Protein AF-A0A7X7TWV4-F1 (afdb_monomer_lite)

pLDDT: mean 79.95, std 16.85, range [41.03, 96.56]

Sequence (149 aa):
MAKESYKLCKNCGYKNDLDNERCDICGSEKLVRFDLKGKNKRVYFSISLLILAAVLFYLFKPEKKNLEKKVDDVGIFVSENRPINYYTYLRSIKQLGYIKDPDENDERAVIRAMGYDDEDLKNAAVETIKKWYKSTKNKKYLVYIDSGH

Radius of gyration: 37.83 Å; chains: 1; bounding box: 78×49×82 Å

Foldseek 3Di:
DDFDKWWAAPPPRDTHHPPDCADPPPRHNRIDMDTPPPDPVVVVVVVVVVVVVVVCCVVVVDDPPPDPDPDPDDPPPDDPDDCPDPVNLLVLLLVLLVDLDDDPVNLVSLLVQLVDPDPSSLVSSLSSLVSNCVRPVDCVSVVSNVVSD

Structure (mmCIF, N/CA/C/O backbone):
data_AF-A0A7X7TWV4-F1
#
_entry.id   AF-A0A7X7TWV4-F1
#
loop_
_atom_site.group_PDB
_atom_site.id
_atom_site.type_symbol
_atom_site.label_atom_id
_atom_site.label_alt_id
_atom_site.label_comp_id
_atom_site.label_asym_id
_atom_site.label_entity_id
_atom_site.label_seq_id
_atom_site.pdbx_PDB_ins_code
_atom_site.Cartn_x
_atom_site.Cartn_y
_atom_site.Cartn_z
_atom_site.occupancy
_atom_site.B_iso_or_equiv
_atom_site.auth_seq_id
_atom_site.auth_comp_id
_atom_site.auth_asym_id
_atom_site.auth_atom_id
_atom_site.pdbx_PDB_model_num
ATOM 1 N N . MET A 1 1 ? 34.894 -7.464 -42.866 1.00 46.28 1 MET A N 1
ATOM 2 C CA . MET A 1 1 ? 34.228 -6.147 -42.985 1.00 46.28 1 MET A CA 1
ATOM 3 C C . MET A 1 1 ? 35.301 -5.142 -43.355 1.00 46.28 1 MET A C 1
ATOM 5 O O . MET A 1 1 ? 36.274 -5.057 -42.613 1.00 46.28 1 MET A O 1
ATOM 9 N N . ALA A 1 2 ? 35.186 -4.473 -44.505 1.00 51.53 2 ALA A N 1
ATOM 10 C CA . ALA A 1 2 ? 36.130 -3.426 -44.890 1.00 51.53 2 ALA A CA 1
ATOM 11 C C . ALA A 1 2 ? 36.116 -2.334 -43.808 1.00 51.53 2 ALA A C 1
ATOM 13 O O . ALA A 1 2 ? 35.046 -1.873 -43.410 1.00 51.53 2 ALA A O 1
ATOM 14 N N . LYS A 1 3 ? 37.285 -1.995 -43.256 1.00 57.47 3 LYS A N 1
ATOM 15 C CA . LYS A 1 3 ? 37.410 -0.856 -42.343 1.00 57.47 3 LYS A CA 1
ATOM 16 C C . LYS A 1 3 ? 37.240 0.395 -43.197 1.00 57.47 3 LYS A C 1
ATOM 18 O O . LYS A 1 3 ? 38.123 0.702 -43.994 1.00 57.47 3 LYS A O 1
ATOM 23 N N . GLU A 1 4 ? 36.106 1.078 -43.067 1.00 73.19 4 GLU A N 1
ATOM 24 C CA . GLU A 1 4 ? 35.943 2.391 -43.685 1.00 73.19 4 GLU A CA 1
ATOM 25 C C . GLU A 1 4 ? 37.041 3.310 -43.137 1.00 73.19 4 GLU A C 1
ATOM 27 O O . GLU A 1 4 ? 37.190 3.490 -41.928 1.00 73.19 4 GLU A O 1
ATOM 32 N N . SER A 1 5 ? 37.867 3.842 -44.029 1.00 78.00 5 SER A N 1
ATOM 33 C CA . SER A 1 5 ? 38.915 4.801 -43.692 1.00 78.00 5 SER A CA 1
ATOM 34 C C . SER A 1 5 ? 38.870 5.942 -44.699 1.00 78.00 5 SER A C 1
ATOM 36 O O . SER A 1 5 ? 38.363 5.772 -45.805 1.00 78.00 5 SER A O 1
ATOM 38 N N . TYR A 1 6 ? 39.317 7.123 -44.290 1.00 86.69 6 TYR A N 1
ATOM 39 C CA . TYR A 1 6 ? 39.332 8.321 -45.127 1.00 86.69 6 TYR A CA 1
ATOM 40 C C . TYR A 1 6 ? 40.554 9.177 -44.812 1.00 86.69 6 TYR A C 1
ATOM 42 O O . TYR A 1 6 ? 41.167 9.033 -43.752 1.00 86.69 6 TYR A O 1
ATOM 50 N N . LYS A 1 7 ? 40.914 10.086 -45.717 1.00 89.62 7 LYS A N 1
ATOM 51 C CA . LYS A 1 7 ? 42.011 11.034 -45.513 1.00 89.62 7 LYS A CA 1
ATOM 52 C C . LYS A 1 7 ? 41.456 12.418 -45.178 1.00 89.62 7 LYS A C 1
ATOM 54 O O . LYS A 1 7 ? 40.670 12.974 -45.934 1.00 89.62 7 LYS A O 1
ATOM 59 N N . LEU A 1 8 ? 41.857 13.006 -44.055 1.00 91.12 8 LEU A N 1
ATOM 60 C CA . LEU A 1 8 ? 41.491 14.377 -43.694 1.00 91.12 8 LEU A CA 1
ATOM 61 C C . LEU A 1 8 ? 42.610 15.342 -44.101 1.00 91.12 8 LEU A C 1
ATOM 63 O O . LEU A 1 8 ? 43.776 15.113 -43.773 1.00 91.12 8 LEU A O 1
ATOM 67 N N . CYS A 1 9 ? 42.271 16.435 -44.778 1.00 92.75 9 CYS A N 1
ATOM 68 C CA . CYS A 1 9 ? 43.235 17.486 -45.080 1.00 92.75 9 CYS A CA 1
ATOM 69 C C . CYS A 1 9 ? 43.543 18.311 -43.829 1.00 92.75 9 CYS A C 1
ATOM 71 O O . CYS A 1 9 ? 42.646 18.896 -43.229 1.00 92.75 9 CYS A O 1
ATOM 73 N N . LYS A 1 10 ? 44.823 18.431 -43.465 1.00 89.56 10 LYS A N 1
ATOM 74 C CA . LYS A 1 10 ? 45.248 19.273 -42.333 1.00 89.56 10 LYS A CA 1
ATOM 75 C C . LYS A 1 10 ? 45.029 20.767 -42.567 1.00 89.56 10 LYS A C 1
ATOM 77 O O . LYS A 1 10 ? 44.951 21.510 -41.599 1.00 89.56 10 LYS A O 1
ATOM 82 N N . ASN A 1 11 ? 44.975 21.201 -43.827 1.00 88.19 11 ASN A N 1
ATOM 83 C CA . ASN A 1 11 ? 44.894 22.619 -44.164 1.00 88.19 11 ASN A CA 1
ATOM 84 C C . ASN A 1 11 ? 43.454 23.154 -44.119 1.00 88.19 11 ASN A C 1
ATOM 86 O O . ASN A 1 11 ? 43.216 24.230 -43.591 1.00 88.19 11 ASN A O 1
ATOM 90 N N . CYS A 1 12 ? 42.494 22.403 -44.665 1.00 90.75 12 CYS A N 1
ATOM 91 C CA . CYS A 1 12 ? 41.094 22.837 -44.776 1.00 90.75 12 CYS A CA 1
ATOM 92 C C . CYS A 1 12 ? 40.099 21.941 -44.021 1.00 90.75 12 CYS A C 1
ATOM 94 O O . CYS A 1 12 ? 38.909 22.235 -43.999 1.00 90.75 12 CYS A O 1
ATOM 96 N N . GLY A 1 13 ? 40.550 20.828 -43.435 1.00 87.38 13 GLY A N 1
ATOM 97 C CA . GLY A 1 13 ? 39.686 19.882 -42.726 1.00 87.38 13 GLY A CA 1
ATOM 98 C C . GLY A 1 13 ? 38.811 19.011 -43.631 1.00 87.38 13 GLY A C 1
ATOM 99 O O . GLY A 1 13 ? 38.012 18.231 -43.119 1.00 87.38 13 GLY A O 1
ATOM 100 N N . TYR A 1 14 ? 38.943 19.108 -44.958 1.00 90.38 14 TYR A N 1
ATOM 101 C CA . TYR A 1 14 ? 38.099 18.345 -45.875 1.00 90.38 14 TYR A CA 1
ATOM 102 C C . TYR A 1 14 ? 38.392 16.839 -45.828 1.00 90.38 14 TYR A C 1
ATOM 104 O O . TYR A 1 14 ? 39.550 16.418 -45.713 1.00 90.38 14 TYR A O 1
ATOM 112 N N . LYS A 1 15 ? 37.331 16.032 -45.932 1.00 90.81 15 LYS A N 1
ATOM 113 C CA . LYS A 1 15 ? 37.384 14.569 -45.993 1.00 90.81 15 LYS A CA 1
ATOM 114 C C . LYS A 1 15 ? 37.528 14.137 -47.452 1.00 90.81 15 LYS A C 1
ATOM 116 O O . LYS A 1 15 ? 36.615 14.336 -48.238 1.00 90.81 15 LYS A O 1
ATOM 121 N N . ASN A 1 16 ? 38.664 13.533 -47.769 1.00 88.75 16 ASN A N 1
ATOM 122 C CA . ASN A 1 16 ? 39.019 13.021 -49.088 1.00 88.75 16 ASN A CA 1
ATOM 123 C C . ASN A 1 16 ? 39.007 11.490 -49.064 1.00 88.75 16 ASN A C 1
ATOM 125 O O . ASN A 1 16 ? 39.175 10.867 -48.001 1.00 88.75 16 ASN A O 1
ATOM 129 N N . ASP A 1 17 ? 38.861 10.902 -50.245 1.00 86.38 17 ASP A N 1
ATOM 130 C CA . ASP A 1 17 ? 38.972 9.462 -50.433 1.00 86.38 17 ASP A CA 1
ATOM 131 C C . ASP A 1 17 ? 40.406 8.969 -50.193 1.00 86.38 17 ASP A C 1
ATOM 133 O O . ASP A 1 17 ? 41.372 9.737 -50.131 1.00 86.38 17 ASP A O 1
ATOM 137 N N . LEU A 1 18 ? 40.551 7.659 -49.983 1.00 83.75 18 LEU A N 1
ATOM 138 C CA . LEU A 1 18 ? 41.846 7.055 -49.657 1.00 83.75 18 LEU A CA 1
ATOM 139 C C . LEU A 1 18 ? 42.834 7.104 -50.822 1.00 83.75 18 LEU A C 1
ATOM 141 O O . LEU A 1 18 ? 44.038 7.198 -50.569 1.00 83.75 18 LEU A O 1
ATOM 145 N N . ASP A 1 19 ? 42.335 7.078 -52.053 1.00 84.62 19 ASP A N 1
ATOM 146 C CA . ASP A 1 19 ? 43.155 7.023 -53.265 1.00 84.62 19 ASP A CA 1
ATOM 147 C C . ASP A 1 19 ? 43.679 8.408 -53.672 1.00 84.62 19 ASP A C 1
ATOM 149 O O . ASP A 1 19 ? 44.632 8.511 -54.439 1.00 84.62 19 ASP A O 1
ATOM 153 N N . ASN A 1 20 ? 43.142 9.482 -53.083 1.00 83.81 20 ASN A N 1
ATOM 154 C CA . ASN A 1 20 ? 43.557 10.839 -53.416 1.00 83.81 20 ASN A CA 1
ATOM 155 C C . ASN A 1 20 ? 44.920 11.154 -52.774 1.00 83.81 20 ASN A C 1
ATOM 157 O O . ASN A 1 20 ? 45.141 10.987 -51.563 1.00 83.81 20 ASN A O 1
ATOM 161 N N . GLU A 1 21 ? 45.860 11.609 -53.603 1.00 84.81 21 GLU A N 1
ATOM 162 C CA . GLU A 1 21 ? 47.190 12.074 -53.183 1.00 84.81 21 GLU A CA 1
ATOM 163 C C . GLU A 1 21 ? 47.162 13.532 -52.703 1.00 84.81 21 GLU A C 1
ATOM 165 O O . GLU A 1 21 ? 47.964 13.940 -51.862 1.00 84.81 21 GLU A O 1
ATOM 170 N N . ARG A 1 22 ? 46.195 14.312 -53.198 1.00 89.44 22 ARG A N 1
ATOM 171 C CA . ARG A 1 22 ? 45.990 15.729 -52.883 1.00 89.44 22 ARG A CA 1
ATOM 172 C C . ARG A 1 22 ? 44.562 15.981 -52.437 1.00 89.44 22 ARG A C 1
ATOM 174 O O . ARG A 1 22 ? 43.661 15.210 -52.739 1.00 89.44 22 ARG A O 1
ATOM 181 N N . CYS A 1 23 ? 44.363 17.060 -51.688 1.00 90.69 23 CYS A N 1
ATOM 182 C CA . CYS A 1 23 ? 43.029 17.458 -51.272 1.00 90.69 23 CYS A CA 1
ATOM 183 C C . CYS A 1 23 ? 42.212 17.986 -52.458 1.00 90.69 23 CYS A C 1
ATOM 185 O O . CYS A 1 23 ? 42.645 18.936 -53.108 1.00 90.69 23 CYS A O 1
ATOM 187 N N . ASP A 1 24 ? 41.001 17.466 -52.647 1.00 88.62 24 ASP A N 1
ATOM 188 C CA . ASP A 1 24 ? 40.110 17.838 -53.756 1.00 88.62 24 ASP A CA 1
ATOM 189 C C . ASP A 1 24 ? 39.649 19.300 -53.697 1.00 88.62 24 ASP A C 1
ATOM 191 O O . ASP A 1 24 ? 39.278 19.880 -54.712 1.00 88.62 24 ASP A O 1
ATOM 195 N N . ILE A 1 25 ? 39.683 19.914 -52.508 1.00 90.25 25 ILE A N 1
ATOM 196 C CA . ILE A 1 25 ? 39.260 21.306 -52.312 1.00 90.25 25 ILE A CA 1
ATOM 197 C C . ILE A 1 25 ? 40.423 22.287 -52.436 1.00 90.25 25 ILE A C 1
ATOM 199 O O . ILE A 1 25 ? 40.306 23.300 -53.116 1.00 90.25 25 ILE A O 1
ATOM 203 N N . CYS A 1 26 ? 41.529 22.044 -51.731 1.00 90.12 26 CYS A N 1
ATOM 204 C CA . CYS A 1 26 ? 42.604 23.036 -51.608 1.00 90.12 26 CYS A CA 1
ATOM 205 C C . CYS A 1 26 ? 43.923 22.617 -52.265 1.00 90.12 26 CYS A C 1
ATOM 207 O O . CYS A 1 26 ? 44.923 23.314 -52.108 1.00 90.12 26 CYS A O 1
ATOM 209 N N . GLY A 1 27 ? 43.965 21.459 -52.931 1.00 87.81 27 GLY A N 1
ATOM 210 C CA . GLY A 1 27 ? 45.153 20.938 -53.613 1.00 87.81 27 GLY A CA 1
ATOM 211 C C . GLY A 1 27 ? 46.306 20.531 -52.689 1.00 87.81 27 GLY A C 1
ATOM 212 O O . GLY A 1 27 ? 47.365 20.138 -53.168 1.00 87.81 27 GLY A O 1
ATOM 213 N N . SER A 1 28 ? 46.137 20.619 -51.365 1.00 89.56 28 SER A N 1
ATOM 214 C CA . SER A 1 28 ? 47.204 20.330 -50.405 1.00 89.56 28 SER A CA 1
ATOM 215 C C . SER A 1 28 ? 47.534 18.837 -50.341 1.00 89.56 28 SER A C 1
ATOM 217 O O . SER A 1 28 ? 46.639 18.009 -50.198 1.00 89.56 28 SER A O 1
ATOM 219 N N . GLU A 1 29 ? 48.827 18.509 -50.329 1.00 87.56 29 GLU A N 1
ATOM 220 C CA . GLU A 1 29 ? 49.357 17.147 -50.130 1.00 87.56 29 GLU A CA 1
ATOM 221 C C . GLU A 1 29 ? 49.326 16.698 -48.655 1.00 87.56 29 GLU A C 1
ATOM 223 O O . GLU A 1 29 ? 49.585 15.541 -48.327 1.00 87.56 29 GLU A O 1
ATOM 228 N N . LYS A 1 30 ? 48.992 17.601 -47.719 1.00 86.50 30 LYS A N 1
ATOM 229 C CA . LYS A 1 30 ? 48.986 17.316 -46.274 1.00 86.50 30 LYS A CA 1
ATOM 230 C C . LYS A 1 30 ? 47.710 16.580 -45.846 1.00 86.50 30 LYS A C 1
ATOM 232 O O . LYS A 1 30 ? 46.871 17.132 -45.128 1.00 86.50 30 LYS A O 1
ATOM 237 N N . LEU A 1 31 ? 47.580 15.329 -46.273 1.00 87.25 31 LEU A N 1
ATOM 238 C CA . LEU A 1 31 ? 46.483 14.427 -45.928 1.00 87.25 31 LEU A CA 1
ATOM 239 C C . LEU A 1 31 ? 46.865 13.484 -44.775 1.00 87.25 31 LEU A C 1
ATOM 241 O O . LEU A 1 31 ? 47.975 12.963 -44.717 1.00 87.25 31 LEU A O 1
ATOM 245 N N . VAL A 1 32 ? 45.937 13.243 -43.847 1.00 87.62 32 VAL A N 1
ATOM 246 C CA . VAL A 1 32 ? 46.119 12.330 -42.706 1.00 87.62 32 VAL A CA 1
ATOM 247 C C . VAL A 1 32 ? 45.079 11.231 -42.773 1.00 87.62 32 VAL A C 1
ATOM 249 O O . VAL A 1 32 ? 43.889 11.518 -42.851 1.00 87.62 32 VAL A O 1
ATOM 252 N N . ARG A 1 33 ? 45.510 9.973 -42.703 1.00 84.94 33 ARG A N 1
ATOM 253 C CA . ARG A 1 33 ? 44.598 8.830 -42.681 1.00 84.94 33 ARG A CA 1
ATOM 254 C C . ARG A 1 33 ? 43.898 8.714 -41.327 1.00 84.94 33 ARG A C 1
ATOM 256 O O . ARG A 1 33 ? 44.554 8.681 -40.290 1.00 84.94 33 ARG A O 1
ATOM 263 N N . PHE A 1 34 ? 42.578 8.586 -41.365 1.00 82.38 34 PHE A N 1
ATOM 264 C CA . PHE A 1 34 ? 41.734 8.254 -40.228 1.00 82.38 34 PHE A CA 1
ATOM 265 C C . PHE A 1 34 ? 40.996 6.951 -40.510 1.00 82.38 34 PHE A C 1
ATOM 267 O O . PHE A 1 34 ? 40.285 6.821 -41.508 1.00 82.38 34 PHE A O 1
ATOM 274 N N . ASP A 1 35 ? 41.144 5.994 -39.601 1.00 79.88 35 ASP A N 1
ATOM 275 C CA . ASP A 1 35 ? 40.383 4.754 -39.637 1.00 79.88 35 ASP A CA 1
ATOM 276 C C . ASP A 1 35 ? 39.138 4.917 -38.763 1.00 79.88 35 ASP A C 1
ATOM 278 O O . ASP A 1 35 ? 39.233 5.191 -37.560 1.00 79.88 35 ASP A O 1
ATOM 282 N N . LEU A 1 36 ? 37.951 4.735 -39.346 1.00 70.44 36 LEU A N 1
ATOM 283 C CA . LEU A 1 36 ? 36.733 4.678 -38.552 1.00 70.44 36 LEU A CA 1
ATOM 284 C C . LEU A 1 36 ? 36.774 3.373 -37.758 1.00 70.44 36 LEU A C 1
ATOM 286 O O . LEU A 1 36 ? 36.727 2.273 -38.316 1.00 70.44 36 LEU A O 1
ATOM 290 N N . LYS A 1 37 ? 36.864 3.481 -36.426 1.00 64.12 37 LYS A N 1
ATOM 291 C CA . LYS A 1 37 ? 36.626 2.335 -35.543 1.00 64.12 37 LYS A CA 1
ATOM 292 C C . LYS A 1 37 ? 35.225 1.818 -35.850 1.00 64.12 37 LYS A C 1
ATOM 294 O O . LYS A 1 37 ? 34.235 2.493 -35.570 1.00 64.12 37 LYS A O 1
ATOM 299 N N . GLY A 1 38 ? 35.157 0.636 -36.459 1.00 61.44 38 GLY A N 1
ATOM 300 C CA . GLY A 1 38 ? 33.898 0.005 -36.828 1.00 61.44 38 GLY A CA 1
ATOM 301 C C . GLY A 1 38 ? 32.968 -0.037 -35.622 1.00 61.44 38 GLY A C 1
ATOM 302 O O . GLY A 1 38 ? 33.335 -0.566 -34.569 1.00 61.44 38 GLY A O 1
ATOM 303 N N . LYS A 1 39 ? 31.773 0.547 -35.765 1.00 61.22 39 LYS A N 1
ATOM 304 C CA . LYS A 1 39 ? 30.734 0.467 -34.737 1.00 61.22 39 LYS A CA 1
ATOM 305 C C . LYS A 1 39 ? 30.506 -1.006 -34.429 1.00 61.22 39 LYS A C 1
ATOM 307 O O . LYS A 1 39 ? 30.207 -1.799 -35.324 1.00 61.22 39 LYS A O 1
ATOM 312 N N . ASN A 1 40 ? 30.690 -1.379 -33.169 1.00 65.31 40 ASN A N 1
ATOM 313 C CA . ASN A 1 40 ? 30.656 -2.771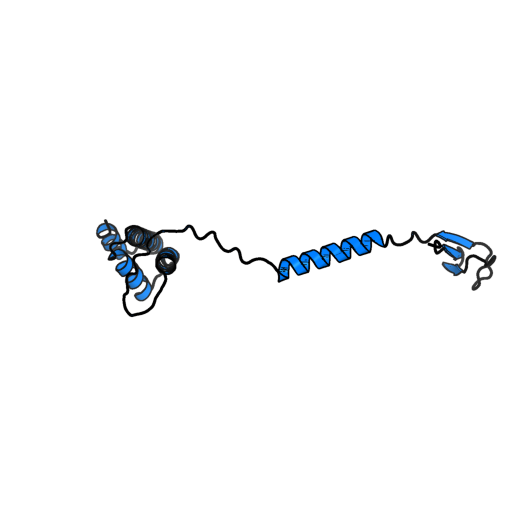 -32.759 1.00 65.31 40 ASN A CA 1
ATOM 314 C C . ASN A 1 40 ? 29.193 -3.244 -32.795 1.00 65.31 40 ASN A C 1
ATOM 316 O O . ASN A 1 40 ? 28.458 -3.079 -31.823 1.00 65.31 40 ASN A O 1
ATOM 320 N N . LYS A 1 41 ? 28.738 -3.771 -33.944 1.00 64.75 41 LYS A N 1
ATOM 321 C CA . LYS A 1 41 ? 27.331 -4.154 -34.189 1.00 64.75 41 LYS A CA 1
ATOM 322 C C . LYS A 1 41 ? 26.776 -5.080 -33.097 1.00 64.75 41 LYS A C 1
ATOM 324 O O . LYS A 1 41 ? 25.596 -5.002 -32.780 1.00 64.75 41 LYS A O 1
ATOM 329 N N . ARG A 1 42 ? 27.643 -5.884 -32.466 1.00 66.19 42 ARG A N 1
ATOM 330 C CA . ARG A 1 42 ? 27.309 -6.746 -31.320 1.00 66.19 42 ARG A CA 1
ATOM 331 C C . ARG A 1 42 ? 26.815 -5.968 -30.095 1.00 66.19 42 ARG A C 1
ATOM 333 O O . ARG A 1 42 ? 25.889 -6.429 -29.446 1.00 66.19 42 ARG A O 1
ATOM 340 N N . VAL A 1 43 ? 27.381 -4.792 -29.816 1.00 72.62 43 VAL A N 1
ATOM 341 C CA . VAL A 1 43 ? 27.002 -3.954 -28.662 1.00 72.62 43 VAL A CA 1
ATOM 342 C C . VAL A 1 43 ? 25.646 -3.289 -28.894 1.00 72.62 43 VAL A C 1
ATOM 344 O O . VAL A 1 43 ? 24.797 -3.263 -28.010 1.00 72.62 43 VAL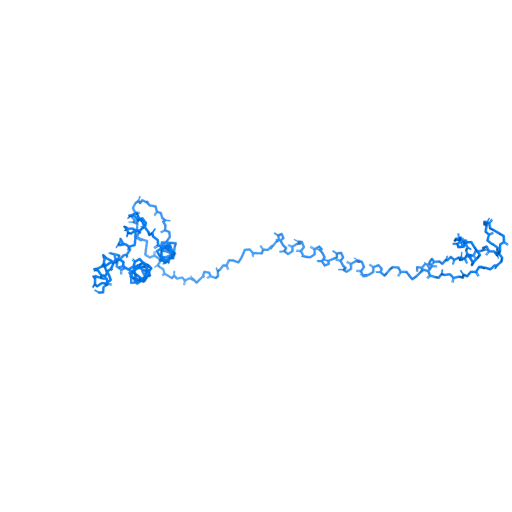 A O 1
ATOM 347 N N . TYR A 1 44 ? 25.392 -2.803 -30.110 1.00 75.06 44 TYR A N 1
ATOM 348 C CA . TYR A 1 44 ? 24.078 -2.253 -30.456 1.00 75.06 44 TYR A CA 1
ATOM 349 C C . TYR A 1 44 ? 22.988 -3.327 -30.455 1.00 75.06 44 TYR A C 1
ATOM 351 O O . TYR A 1 44 ? 21.878 -3.075 -29.987 1.00 75.06 44 TYR A O 1
ATOM 359 N N . PHE A 1 45 ? 23.317 -4.535 -30.918 1.00 78.69 45 PHE A N 1
ATOM 360 C CA . PHE A 1 45 ? 22.408 -5.672 -30.850 1.00 78.69 45 PHE A CA 1
ATOM 361 C C . PHE A 1 45 ? 22.108 -6.067 -29.397 1.00 78.69 45 PHE A C 1
ATOM 363 O O . PHE A 1 45 ? 20.943 -6.233 -29.052 1.00 78.69 45 PHE A O 1
ATOM 370 N N . SER A 1 46 ? 23.118 -6.124 -28.517 1.00 78.75 46 SER A N 1
ATOM 371 C CA . SER A 1 46 ? 22.902 -6.445 -27.099 1.00 78.75 46 SER A CA 1
ATOM 372 C C . SER A 1 46 ? 22.072 -5.387 -26.371 1.00 78.75 46 SER A C 1
ATOM 374 O O . SER A 1 46 ? 21.201 -5.740 -25.583 1.00 78.75 46 SER A O 1
ATOM 376 N N . ILE A 1 47 ? 22.287 -4.098 -26.658 1.00 84.19 47 ILE A N 1
ATOM 377 C CA . ILE A 1 47 ? 21.483 -3.010 -26.076 1.00 84.19 47 ILE A CA 1
ATOM 378 C C . ILE A 1 47 ? 20.029 -3.104 -26.554 1.00 84.19 47 ILE A C 1
ATOM 380 O O . ILE A 1 47 ? 19.109 -3.022 -25.745 1.00 84.19 47 ILE A O 1
ATOM 384 N N . SER A 1 48 ? 19.814 -3.335 -27.851 1.00 83.94 48 SER A N 1
ATOM 385 C CA . SER A 1 48 ? 18.464 -3.467 -28.418 1.00 83.94 48 SER A CA 1
ATOM 386 C C . SER A 1 48 ? 17.713 -4.665 -27.827 1.00 83.94 48 SER A C 1
ATOM 388 O O . SER A 1 48 ? 16.525 -4.569 -27.530 1.00 83.94 48 SER A O 1
ATOM 390 N N . LEU A 1 49 ? 18.414 -5.778 -27.594 1.00 89.25 49 LEU A N 1
ATOM 391 C CA . LEU A 1 49 ? 17.845 -6.995 -27.016 1.00 89.25 49 LEU A CA 1
ATOM 392 C C . LEU A 1 49 ? 17.479 -6.817 -25.533 1.00 89.25 49 LEU A C 1
ATOM 394 O O . LEU A 1 49 ? 16.437 -7.303 -25.103 1.00 89.25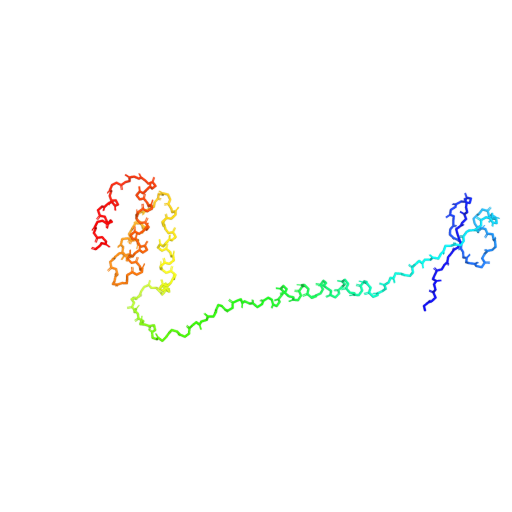 49 LEU A O 1
ATOM 398 N N . LEU A 1 50 ? 18.274 -6.057 -24.771 1.00 89.31 50 LEU A N 1
ATOM 399 C CA . LEU A 1 50 ? 17.951 -5.695 -23.385 1.00 89.31 50 LEU A CA 1
ATOM 400 C C . LEU A 1 50 ? 16.705 -4.808 -23.289 1.00 89.31 50 LEU A C 1
ATOM 402 O O . LEU A 1 50 ? 15.856 -5.040 -22.430 1.00 89.31 50 LEU A O 1
ATOM 406 N N . ILE A 1 51 ? 16.572 -3.824 -24.182 1.00 91.25 51 ILE A N 1
ATOM 407 C CA . ILE A 1 51 ? 15.388 -2.956 -24.231 1.00 91.25 51 ILE A CA 1
ATOM 408 C C . ILE A 1 51 ? 14.143 -3.787 -24.561 1.00 91.25 51 ILE A C 1
ATOM 410 O O . ILE A 1 51 ? 13.129 -3.673 -23.876 1.00 91.25 51 ILE A O 1
ATOM 414 N N . LEU 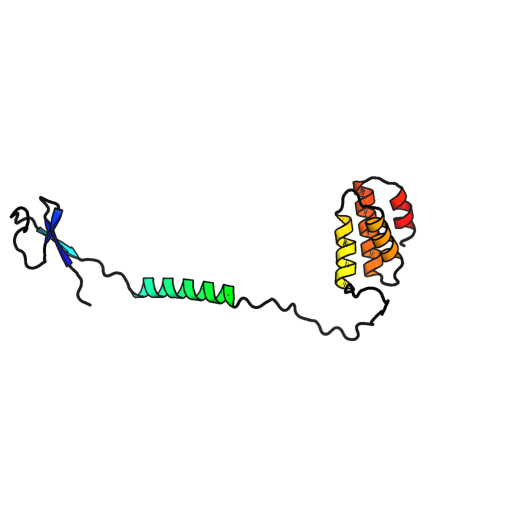A 1 52 ? 14.232 -4.674 -25.557 1.00 92.44 52 LEU A N 1
ATOM 415 C CA . LEU A 1 52 ? 13.128 -5.558 -25.929 1.00 92.44 52 LEU A CA 1
ATOM 416 C C . LEU A 1 52 ? 12.728 -6.488 -24.771 1.00 92.44 52 LEU A C 1
ATOM 418 O O . LEU A 1 52 ? 11.543 -6.630 -24.480 1.00 92.44 52 LEU A O 1
ATOM 422 N N . ALA A 1 53 ? 13.704 -7.077 -24.075 1.00 88.94 53 ALA A N 1
ATOM 423 C CA . ALA A 1 53 ? 13.455 -7.934 -22.919 1.00 88.94 53 ALA A CA 1
ATOM 424 C C . ALA A 1 53 ? 12.770 -7.176 -21.768 1.00 88.94 53 ALA A C 1
ATOM 426 O O . ALA A 1 53 ? 11.850 -7.710 -21.152 1.00 88.94 53 ALA A O 1
ATOM 427 N N . ALA A 1 54 ? 13.164 -5.926 -21.506 1.00 89.62 54 ALA A N 1
ATOM 428 C CA . ALA A 1 54 ? 12.535 -5.091 -20.484 1.00 89.62 54 ALA A CA 1
ATOM 429 C C . ALA A 1 54 ? 11.074 -4.752 -20.828 1.00 89.62 54 ALA A C 1
ATOM 431 O O . ALA A 1 54 ? 10.204 -4.824 -19.959 1.00 89.62 54 ALA A O 1
ATOM 432 N N . VAL A 1 55 ? 10.788 -4.437 -22.096 1.00 92.38 55 VAL A N 1
ATOM 433 C CA . VAL A 1 55 ? 9.418 -4.178 -22.572 1.00 92.38 55 VAL A CA 1
ATOM 434 C C . VAL A 1 55 ? 8.560 -5.436 -22.462 1.00 92.38 55 VAL A C 1
ATOM 436 O O . VAL A 1 55 ? 7.450 -5.376 -21.939 1.00 92.38 55 VAL A O 1
ATOM 439 N N . LEU A 1 56 ? 9.082 -6.591 -22.884 1.00 89.50 56 LEU A N 1
ATOM 440 C CA . LEU A 1 56 ? 8.381 -7.868 -22.749 1.00 89.50 56 LEU A CA 1
ATOM 441 C C . LEU A 1 56 ? 8.132 -8.223 -21.280 1.00 89.50 56 LEU A C 1
ATOM 443 O O . LEU A 1 56 ? 7.028 -8.625 -20.936 1.00 89.50 56 LEU A O 1
ATOM 447 N N . PHE A 1 57 ? 9.103 -8.012 -20.392 1.00 86.31 57 PHE A N 1
ATOM 448 C CA . PHE A 1 57 ? 8.921 -8.226 -18.956 1.00 86.31 57 PHE A CA 1
ATOM 449 C C . PHE A 1 57 ? 7.839 -7.316 -18.355 1.00 86.31 57 PHE A C 1
ATOM 451 O O . PHE A 1 57 ? 7.109 -7.736 -17.460 1.00 86.31 57 PHE A O 1
ATOM 458 N N . TYR A 1 58 ? 7.716 -6.080 -18.843 1.00 85.31 58 TYR A N 1
ATOM 459 C CA . TYR A 1 58 ? 6.678 -5.154 -18.396 1.00 85.31 58 TYR A CA 1
ATOM 460 C C . TYR A 1 58 ? 5.284 -5.553 -18.902 1.00 85.31 58 TYR A C 1
ATOM 462 O O . TYR A 1 58 ? 4.332 -5.541 -18.125 1.00 85.31 58 TYR A O 1
ATOM 470 N N . LEU A 1 59 ? 5.167 -5.948 -20.175 1.00 85.25 59 LEU A N 1
ATOM 471 C CA . LEU A 1 59 ? 3.898 -6.365 -20.785 1.00 85.25 59 LEU A CA 1
ATOM 472 C C . LEU A 1 59 ? 3.407 -7.723 -20.269 1.00 85.25 59 LEU A C 1
ATOM 474 O O . LEU A 1 59 ? 2.215 -7.903 -20.051 1.00 85.25 59 LEU A O 1
ATOM 478 N N . PHE A 1 60 ? 4.321 -8.665 -20.047 1.00 80.06 60 PHE A N 1
ATOM 479 C CA . PHE A 1 60 ? 4.020 -10.009 -19.550 1.00 80.06 60 PHE A CA 1
ATOM 480 C C . PHE A 1 60 ? 4.265 -10.145 -18.052 1.00 80.06 60 PHE A C 1
ATOM 482 O O . PHE A 1 60 ? 4.466 -11.259 -17.568 1.00 80.06 60 PHE A O 1
ATOM 489 N N . LYS A 1 61 ? 4.272 -9.031 -17.309 1.00 74.06 61 LYS A N 1
ATOM 490 C CA . LYS A 1 61 ? 4.464 -9.050 -15.862 1.00 74.06 61 LYS A CA 1
ATOM 491 C C . LYS A 1 61 ? 3.406 -9.981 -15.260 1.00 74.06 61 LYS A C 1
ATOM 493 O O . LYS A 1 61 ? 2.225 -9.633 -15.297 1.00 74.06 61 LYS A O 1
ATOM 498 N N . PRO A 1 62 ? 3.788 -11.154 -14.723 1.00 65.25 62 PRO A N 1
ATOM 499 C CA . PRO A 1 62 ? 2.813 -12.048 -14.138 1.00 65.25 62 PRO A CA 1
ATOM 500 C C . PRO A 1 62 ? 2.204 -11.315 -12.948 1.00 65.25 62 PRO A C 1
ATOM 502 O O . PRO A 1 62 ? 2.92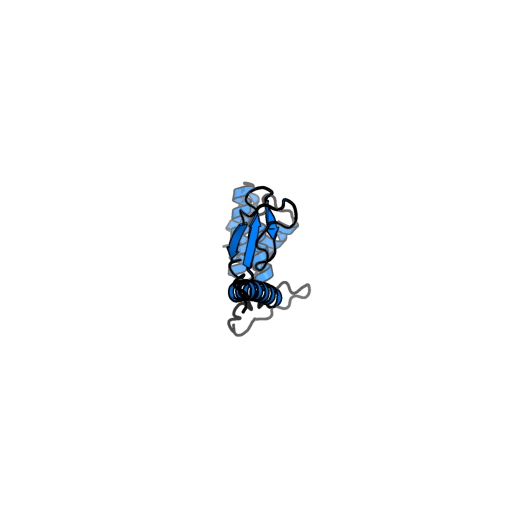7 -10.836 -12.065 1.00 65.25 62 PRO A O 1
ATOM 505 N N . GLU A 1 63 ? 0.876 -11.195 -12.933 1.00 62.38 63 GLU A N 1
ATOM 506 C CA . GLU A 1 63 ? 0.170 -10.878 -11.702 1.00 62.38 63 GLU A CA 1
ATOM 507 C C . GLU A 1 63 ? 0.699 -11.835 -10.641 1.00 62.38 63 GLU A C 1
ATOM 509 O O . GLU A 1 63 ? 0.701 -13.056 -10.828 1.00 62.38 63 GLU A O 1
ATOM 514 N N . LYS A 1 64 ? 1.210 -11.277 -9.540 1.00 57.03 64 LYS A N 1
ATOM 515 C CA . LYS A 1 64 ? 1.522 -12.070 -8.359 1.00 57.03 64 LYS A CA 1
ATOM 516 C C . LYS A 1 64 ? 0.204 -12.681 -7.899 1.00 57.03 64 LYS A C 1
ATOM 518 O O . LYS A 1 64 ? -0.526 -12.065 -7.127 1.00 57.03 64 LYS A O 1
ATOM 523 N N . LYS A 1 65 ? -0.094 -13.889 -8.373 1.00 50.78 65 LYS A N 1
ATOM 524 C CA . LYS A 1 65 ? -1.038 -14.777 -7.714 1.00 50.78 65 LYS A CA 1
ATOM 525 C C . LYS A 1 65 ? -0.410 -15.061 -6.361 1.00 50.78 65 LYS A C 1
ATOM 527 O O . LYS A 1 65 ? 0.545 -15.827 -6.253 1.00 50.78 65 LYS A O 1
ATOM 532 N N . ASN A 1 66 ? -0.856 -14.311 -5.359 1.00 44.53 66 ASN A N 1
ATOM 533 C CA . ASN A 1 66 ? -0.556 -14.613 -3.973 1.00 44.53 66 ASN A CA 1
ATOM 534 C C . ASN A 1 66 ? -0.889 -16.091 -3.774 1.00 44.53 66 ASN A C 1
ATOM 536 O O . ASN A 1 66 ? -1.945 -16.532 -4.223 1.00 44.53 66 ASN A O 1
ATOM 540 N N . LEU A 1 67 ? 0.041 -16.846 -3.185 1.00 47.62 67 LEU A N 1
ATOM 541 C CA . LEU A 1 67 ? -0.185 -18.236 -2.809 1.00 47.62 67 LEU A CA 1
ATOM 542 C C . LEU A 1 67 ? -1.514 -18.321 -2.046 1.00 47.62 67 LEU A C 1
ATOM 544 O O . LEU A 1 67 ? -1.588 -17.914 -0.886 1.00 47.62 67 LEU A O 1
ATOM 548 N N . GLU A 1 68 ? -2.551 -18.855 -2.685 1.00 42.41 68 GLU A N 1
ATOM 549 C CA . GLU A 1 68 ? -3.712 -19.369 -1.975 1.00 42.41 68 GLU A CA 1
ATOM 550 C C . GLU A 1 68 ? -3.229 -20.591 -1.195 1.00 42.41 68 GLU A C 1
ATOM 552 O O . GLU A 1 68 ? -3.002 -21.670 -1.746 1.00 42.41 68 GLU A O 1
ATOM 557 N N . LYS A 1 69 ? -3.021 -20.407 0.114 1.00 41.03 69 LYS A N 1
ATOM 558 C CA . LYS A 1 69 ? -3.115 -21.527 1.045 1.00 41.03 69 LYS A CA 1
ATOM 559 C C . LYS A 1 69 ? -4.508 -22.117 0.846 1.00 41.03 69 LYS A C 1
ATOM 561 O O . LYS A 1 69 ? -5.490 -21.396 1.002 1.00 41.03 69 LYS A O 1
ATOM 566 N N . LYS A 1 70 ? -4.587 -23.411 0.525 1.00 41.34 70 LYS A N 1
ATOM 567 C CA . LYS A 1 70 ? -5.808 -24.187 0.745 1.00 41.34 70 LYS A CA 1
ATOM 568 C C . LYS A 1 70 ? -6.133 -24.068 2.233 1.00 41.34 70 LYS A C 1
ATOM 570 O O . LYS A 1 70 ? -5.429 -24.643 3.058 1.00 41.34 70 LYS A O 1
ATOM 575 N N . VAL A 1 71 ? -7.099 -23.220 2.557 1.00 45.31 71 VAL A N 1
ATOM 576 C CA . VAL A 1 71 ? -7.739 -23.186 3.865 1.00 45.31 71 VAL A CA 1
ATOM 577 C C . VAL A 1 71 ? -9.045 -23.917 3.647 1.00 45.31 71 VAL A C 1
ATOM 579 O O . VAL A 1 71 ? -9.904 -23.456 2.896 1.00 45.31 71 VAL A O 1
ATOM 582 N N . ASP A 1 72 ? -9.096 -25.118 4.204 1.00 43.94 72 ASP A N 1
ATOM 583 C CA . ASP A 1 72 ? -10.293 -25.929 4.248 1.00 43.94 72 ASP A CA 1
ATOM 584 C C . ASP A 1 72 ? -11.416 -25.136 4.935 1.00 43.94 72 ASP A C 1
ATOM 586 O O . ASP A 1 72 ? -11.199 -24.472 5.947 1.00 43.94 72 ASP A O 1
ATOM 590 N N . ASP A 1 73 ? -12.596 -25.210 4.323 1.00 45.62 73 ASP A N 1
ATOM 591 C CA . ASP A 1 73 ? -13.900 -24.813 4.855 1.00 45.62 73 ASP A CA 1
ATOM 592 C C . ASP A 1 73 ? -14.057 -23.336 5.278 1.00 45.62 73 ASP A C 1
ATOM 594 O O . ASP A 1 73 ? -14.055 -22.959 6.451 1.00 45.62 73 ASP A O 1
ATOM 598 N N . VAL A 1 74 ? -14.257 -22.462 4.284 1.00 41.03 74 VAL A N 1
ATOM 599 C CA . VAL A 1 74 ? -14.800 -21.118 4.523 1.00 41.03 74 VAL A CA 1
ATOM 600 C C . VAL A 1 74 ? -16.275 -21.279 4.880 1.00 41.03 74 VAL A C 1
ATOM 602 O O . VAL A 1 74 ? -17.115 -21.411 3.991 1.00 41.03 74 VAL A O 1
ATOM 605 N N . GLY A 1 75 ? -16.589 -21.250 6.176 1.00 48.09 75 GLY A N 1
ATOM 606 C CA . GLY A 1 75 ? -17.958 -21.126 6.669 1.00 48.09 75 GLY A CA 1
ATOM 607 C C . GLY A 1 75 ? -18.625 -19.906 6.036 1.00 48.09 75 GLY A C 1
ATOM 608 O O . GLY A 1 75 ? -18.330 -18.760 6.378 1.00 48.09 75 GLY A O 1
ATOM 609 N N . ILE A 1 76 ? -19.489 -20.153 5.052 1.00 41.75 76 ILE A N 1
ATOM 610 C CA . ILE A 1 76 ? -20.216 -19.116 4.328 1.00 41.75 76 ILE A CA 1
ATOM 611 C C . ILE A 1 76 ? -21.286 -18.566 5.275 1.00 41.75 76 ILE A C 1
ATOM 613 O O . ILE A 1 76 ? -22.394 -19.089 5.353 1.00 41.75 76 ILE A O 1
ATOM 617 N N . PHE A 1 77 ? -20.968 -17.491 5.992 1.00 42.47 77 PHE A N 1
ATOM 618 C CA . PHE A 1 77 ? -21.980 -16.693 6.676 1.00 42.47 77 PHE A CA 1
ATOM 619 C C . PHE A 1 77 ? -22.709 -15.833 5.641 1.00 42.47 77 PHE A C 1
ATOM 621 O O . PHE A 1 77 ? -22.264 -14.752 5.252 1.00 42.47 77 PHE A O 1
ATOM 628 N N . VAL A 1 78 ? -23.829 -16.360 5.146 1.00 47.19 78 VAL A N 1
ATOM 629 C CA . VAL A 1 78 ? -24.748 -15.649 4.255 1.00 47.19 78 VAL A CA 1
ATOM 630 C C . VAL A 1 78 ? -25.561 -14.649 5.086 1.00 47.19 78 VAL A C 1
ATOM 632 O O . VAL A 1 78 ? -26.405 -15.046 5.882 1.00 47.19 78 VAL A O 1
ATOM 635 N N . SER A 1 79 ? -25.338 -13.347 4.882 1.00 44.66 79 SER A N 1
ATOM 636 C CA . SER A 1 79 ? -26.321 -12.302 5.205 1.00 44.66 79 SER A CA 1
ATOM 637 C C . SER A 1 79 ? -26.563 -11.434 3.965 1.00 44.66 79 SER A C 1
ATOM 639 O O . SER A 1 79 ? -25.641 -11.092 3.223 1.00 44.66 79 SER A O 1
ATOM 641 N N . GLU A 1 80 ? -27.829 -11.141 3.695 1.00 41.91 80 GLU A N 1
ATOM 642 C CA . GLU A 1 80 ? -28.400 -10.918 2.359 1.00 41.91 80 GLU A CA 1
ATOM 643 C C . GLU A 1 80 ? -28.069 -9.580 1.657 1.00 41.91 80 GLU A C 1
ATOM 645 O O . GLU A 1 80 ? -28.705 -9.270 0.658 1.00 41.91 80 GLU A O 1
ATOM 650 N N . ASN A 1 81 ? -27.096 -8.762 2.096 1.00 43.94 81 ASN A N 1
ATOM 651 C CA . ASN A 1 81 ? -26.967 -7.384 1.566 1.00 43.94 81 ASN A CA 1
ATOM 652 C C . ASN A 1 81 ? -25.561 -6.850 1.205 1.00 43.94 81 ASN A C 1
ATOM 654 O O . ASN A 1 81 ? -25.361 -5.634 1.202 1.00 43.94 81 ASN A O 1
ATOM 658 N N . ARG A 1 82 ? -24.626 -7.736 0.818 1.00 45.09 82 ARG A N 1
ATOM 659 C CA . ARG A 1 82 ? -23.479 -7.573 -0.132 1.00 45.09 82 ARG A CA 1
ATOM 660 C C . ARG A 1 82 ? -22.279 -8.414 0.344 1.00 45.09 82 ARG A C 1
ATOM 662 O O . ARG A 1 82 ? -21.911 -8.300 1.512 1.00 45.09 82 ARG A O 1
ATOM 669 N N . PRO A 1 83 ? -21.595 -9.179 -0.533 1.00 50.16 83 PRO A N 1
ATOM 670 C CA . PRO A 1 83 ? -20.438 -9.982 -0.152 1.00 50.16 83 PRO A CA 1
ATOM 671 C C . PRO A 1 83 ? -19.194 -9.089 -0.074 1.00 50.16 83 PRO A C 1
ATOM 673 O O . PRO A 1 83 ? -18.322 -9.124 -0.943 1.00 50.16 83 PRO A O 1
ATOM 676 N N . ILE A 1 84 ? -19.093 -8.252 0.961 1.00 58.06 84 ILE A N 1
ATOM 677 C CA . ILE A 1 84 ? -17.767 -7.777 1.349 1.00 58.06 84 ILE A CA 1
ATOM 678 C C . ILE A 1 84 ? -17.078 -9.004 1.932 1.00 58.06 84 ILE A C 1
ATOM 680 O O . ILE A 1 84 ? -17.445 -9.485 2.998 1.00 58.06 84 ILE A O 1
ATOM 684 N N . ASN A 1 85 ? -16.121 -9.542 1.179 1.00 79.19 85 ASN A N 1
ATOM 685 C CA . ASN A 1 85 ? -15.237 -10.604 1.640 1.00 79.19 85 ASN A CA 1
ATOM 686 C C . ASN A 1 85 ? -14.772 -10.286 3.073 1.00 79.19 85 ASN A C 1
ATOM 688 O O . ASN A 1 85 ? -14.373 -9.149 3.333 1.00 79.19 85 ASN A O 1
ATOM 692 N N . TYR A 1 86 ? -14.818 -11.272 3.973 1.00 83.25 86 TYR A N 1
ATOM 693 C CA . TYR A 1 86 ? -14.383 -11.143 5.366 1.00 83.25 86 TYR A CA 1
ATOM 694 C C . TYR A 1 86 ? -13.085 -10.334 5.507 1.00 83.25 86 TYR A C 1
ATOM 696 O O . TYR A 1 86 ? -13.028 -9.357 6.252 1.00 83.25 86 TYR A O 1
ATOM 704 N N . TYR A 1 87 ? -12.065 -10.659 4.707 1.00 86.25 87 TYR A N 1
ATOM 705 C CA . TYR A 1 87 ? -10.777 -9.969 4.734 1.00 86.25 87 TYR A CA 1
ATOM 706 C C . TYR A 1 87 ? -10.871 -8.516 4.275 1.00 86.25 87 TYR A C 1
ATOM 708 O O . TYR A 1 87 ? -10.160 -7.658 4.799 1.00 86.25 87 TYR A O 1
ATOM 716 N N . THR A 1 88 ? -11.744 -8.221 3.312 1.00 86.06 88 THR A N 1
ATOM 717 C CA . THR A 1 88 ? -12.029 -6.846 2.899 1.00 86.06 88 THR A CA 1
ATOM 718 C C . THR A 1 88 ? -12.690 -6.087 4.043 1.00 86.06 88 THR A C 1
ATOM 720 O O . THR A 1 88 ? -12.252 -4.982 4.343 1.00 86.06 88 THR A O 1
ATOM 723 N N . TYR A 1 89 ? -13.667 -6.685 4.731 1.00 88.62 89 TYR A N 1
ATOM 724 C CA . TYR A 1 89 ? -14.340 -6.042 5.859 1.00 88.62 89 TYR A CA 1
ATOM 725 C C . TYR A 1 89 ? -13.368 -5.790 7.018 1.00 88.62 89 TYR A C 1
ATOM 727 O O . TYR A 1 89 ? -13.215 -4.651 7.453 1.00 88.62 89 TYR A O 1
ATOM 735 N N . LEU A 1 90 ? -12.605 -6.808 7.426 1.00 92.25 90 LEU A N 1
ATOM 736 C CA . LEU A 1 90 ? -11.558 -6.699 8.444 1.00 92.25 90 LEU A CA 1
ATOM 737 C C . LEU A 1 90 ? -10.529 -5.615 8.098 1.00 92.25 90 LEU A C 1
ATOM 739 O O . LEU A 1 90 ? -10.132 -4.816 8.950 1.00 92.25 90 LEU A O 1
ATOM 743 N N . ARG A 1 91 ? -10.092 -5.562 6.834 1.00 93.56 91 ARG A N 1
ATOM 744 C CA . ARG A 1 91 ? -9.166 -4.532 6.354 1.00 93.56 91 ARG A CA 1
ATOM 745 C C . ARG A 1 91 ? -9.788 -3.141 6.419 1.00 93.56 91 ARG A C 1
ATOM 747 O O . ARG A 1 91 ? -9.105 -2.221 6.864 1.00 93.56 91 ARG A O 1
ATOM 754 N N . SER A 1 92 ? -11.043 -2.986 6.004 1.00 93.38 92 SER A N 1
ATOM 755 C CA . SER A 1 92 ? -11.767 -1.716 6.078 1.00 93.38 92 SER A CA 1
ATOM 756 C C . SER A 1 92 ? -11.876 -1.222 7.518 1.00 93.38 92 SER A C 1
ATOM 758 O O . SER A 1 92 ? -11.507 -0.081 7.776 1.00 93.38 92 SER A O 1
ATOM 760 N N . ILE A 1 93 ? -12.251 -2.085 8.472 1.00 95.38 93 ILE A N 1
ATOM 761 C CA . ILE A 1 93 ? -12.290 -1.729 9.900 1.00 95.38 93 ILE A CA 1
ATOM 762 C C . ILE A 1 93 ? -10.919 -1.229 10.375 1.00 95.38 93 ILE A C 1
ATOM 764 O O . ILE A 1 93 ? -10.820 -0.133 10.919 1.00 95.38 93 ILE A O 1
ATOM 768 N N . LYS A 1 94 ? -9.832 -1.954 10.077 1.00 95.69 94 LYS A N 1
ATOM 769 C CA . LYS A 1 94 ? -8.466 -1.524 10.442 1.00 95.69 94 LYS A CA 1
ATOM 770 C C . LYS A 1 94 ? -8.076 -0.176 9.824 1.00 95.69 94 LYS A C 1
ATOM 772 O O . LYS A 1 94 ? -7.321 0.581 10.441 1.00 95.69 94 LYS A O 1
ATOM 777 N N . GLN A 1 95 ? -8.537 0.106 8.604 1.00 94.44 95 GLN A N 1
ATOM 778 C CA . GLN A 1 95 ? -8.251 1.351 7.888 1.00 94.44 95 GLN A CA 1
ATOM 779 C C . GLN A 1 95 ? -9.000 2.554 8.470 1.00 94.44 95 GLN A C 1
ATOM 781 O O . GLN A 1 95 ? -8.423 3.640 8.534 1.00 94.44 95 GLN A O 1
ATOM 786 N N . LEU A 1 96 ? -10.227 2.360 8.958 1.00 95.25 96 LEU A N 1
ATOM 787 C CA . LEU A 1 96 ? -11.009 3.412 9.611 1.00 95.25 96 LEU A CA 1
ATOM 788 C C . LEU A 1 96 ? -10.268 4.020 10.814 1.00 95.25 96 LEU A C 1
ATOM 790 O O . LEU A 1 96 ? -10.333 5.227 11.033 1.00 95.25 96 LEU A O 1
ATOM 794 N N . GLY A 1 97 ? -9.444 3.239 11.520 1.00 94.06 97 GLY A N 1
ATOM 795 C CA . GLY A 1 97 ? -8.630 3.727 12.642 1.00 94.06 97 GLY A CA 1
ATOM 796 C C . GLY A 1 97 ? -7.573 4.782 12.300 1.00 94.06 97 GLY A C 1
ATOM 797 O O . GLY A 1 97 ? -6.963 5.332 13.215 1.00 94.06 97 GLY A O 1
ATOM 798 N N . TYR A 1 98 ? -7.328 5.068 11.019 1.00 94.25 98 TYR A N 1
ATOM 799 C CA . TYR A 1 98 ? -6.442 6.157 10.587 1.00 94.25 98 TYR A CA 1
ATOM 800 C C . TYR A 1 98 ? -7.191 7.461 10.278 1.00 94.25 98 TYR A C 1
ATOM 802 O O . TYR A 1 98 ? -6.552 8.484 10.032 1.00 94.25 98 TYR A O 1
ATOM 810 N N . ILE A 1 99 ? -8.525 7.445 10.307 1.00 91.38 99 ILE A N 1
ATOM 811 C CA . ILE A 1 99 ? -9.350 8.645 10.170 1.00 91.38 99 ILE A CA 1
ATOM 812 C C . ILE A 1 99 ? -9.261 9.453 11.467 1.00 91.38 99 ILE A C 1
ATOM 814 O O . ILE A 1 99 ? -9.360 8.910 12.568 1.00 91.38 99 ILE A O 1
ATOM 818 N N . LYS A 1 100 ? -9.029 10.763 11.337 1.00 86.12 100 LYS A N 1
ATOM 819 C CA . LYS A 1 100 ? -8.834 11.661 12.483 1.00 86.12 100 LYS A CA 1
ATOM 820 C C . LYS A 1 100 ? -10.149 12.005 13.188 1.00 86.12 100 LYS A C 1
ATOM 822 O O . LYS A 1 100 ? -10.141 12.110 14.414 1.00 86.12 100 LYS A O 1
ATOM 827 N N . ASP A 1 101 ? -11.212 12.180 12.407 1.00 86.81 101 ASP A N 1
ATOM 828 C CA . ASP A 1 101 ? -12.556 12.572 12.833 1.00 86.81 101 ASP A CA 1
ATOM 829 C C . ASP A 1 101 ? -13.582 11.709 12.071 1.00 86.81 101 ASP A C 1
ATOM 831 O O . ASP A 1 101 ? -13.908 12.033 10.928 1.00 86.81 101 ASP A O 1
ATOM 835 N N . PRO A 1 102 ? -13.948 10.531 12.608 1.00 90.69 102 PRO A N 1
ATOM 836 C CA . PRO A 1 102 ? -14.877 9.613 11.953 1.00 90.69 102 PRO A CA 1
ATOM 837 C C . PRO A 1 102 ? -16.305 10.162 11.981 1.00 90.69 102 PRO A C 1
ATOM 839 O O . PRO A 1 102 ? -16.704 10.817 12.944 1.00 90.69 102 PRO A O 1
ATOM 842 N N . ASP A 1 103 ? -17.078 9.873 10.937 1.00 91.25 103 ASP A N 1
ATOM 843 C CA . ASP A 1 103 ? -18.497 10.220 10.914 1.00 91.25 103 ASP A CA 1
ATOM 844 C C . ASP A 1 103 ? -19.365 9.161 11.631 1.00 91.25 103 ASP A C 1
ATOM 846 O O . ASP A 1 103 ? -18.893 8.122 12.099 1.00 91.25 103 ASP A O 1
ATOM 850 N N . GLU A 1 104 ? -20.675 9.408 11.731 1.00 88.56 104 GLU A N 1
ATOM 851 C CA . GLU A 1 104 ? -21.597 8.470 12.385 1.00 88.56 104 GLU A CA 1
ATOM 852 C C . GLU A 1 104 ? -21.657 7.103 11.671 1.00 88.56 104 GLU A C 1
ATOM 854 O O . GLU A 1 104 ? -21.877 6.070 12.304 1.00 88.56 104 GLU A O 1
ATOM 859 N N . ASN A 1 105 ? -21.467 7.056 10.349 1.00 88.62 105 ASN A N 1
ATOM 860 C CA . ASN A 1 105 ? -21.457 5.798 9.604 1.00 88.62 105 ASN A CA 1
ATOM 861 C C . ASN A 1 105 ? -20.197 4.990 9.899 1.00 88.62 105 ASN A C 1
ATOM 863 O O . ASN A 1 105 ? -20.301 3.779 10.112 1.00 88.62 105 ASN A O 1
ATOM 867 N N . ASP A 1 106 ? -19.044 5.655 9.943 1.00 92.50 106 ASP A N 1
ATOM 868 C CA . ASP A 1 106 ? -17.763 5.062 10.307 1.00 92.50 106 ASP A CA 1
ATOM 869 C C . ASP A 1 106 ? -17.848 4.459 11.712 1.00 92.50 106 ASP A C 1
ATOM 871 O O . ASP A 1 106 ? -17.521 3.287 11.919 1.00 92.50 106 ASP A O 1
ATOM 875 N N . GLU A 1 107 ? -18.368 5.229 12.672 1.00 92.62 107 GLU A N 1
ATOM 876 C CA . GLU A 1 107 ? -18.568 4.772 14.046 1.00 92.62 107 GLU A CA 1
ATOM 877 C C . GLU A 1 107 ? -19.502 3.561 14.113 1.00 92.62 107 GLU A C 1
ATOM 879 O O . GLU A 1 107 ? -19.156 2.544 14.718 1.00 92.62 107 GLU A O 1
ATOM 884 N N . ARG A 1 108 ? -20.659 3.616 13.440 1.00 91.75 108 ARG A N 1
ATOM 885 C CA . ARG A 1 108 ? -21.614 2.497 13.403 1.00 91.75 108 ARG A CA 1
ATOM 886 C C . ARG A 1 108 ? -21.018 1.242 12.778 1.00 91.75 108 ARG A C 1
ATOM 888 O O . ARG A 1 108 ? -21.309 0.142 13.247 1.00 91.75 108 ARG A O 1
ATOM 895 N N . ALA A 1 109 ? -20.202 1.379 11.735 1.00 90.88 109 ALA A N 1
ATOM 896 C CA . ALA A 1 109 ? -19.556 0.244 11.085 1.00 90.88 109 ALA A CA 1
ATOM 897 C C . ALA A 1 109 ? -18.575 -0.467 12.028 1.00 90.88 109 ALA A C 1
ATOM 899 O O . ALA A 1 109 ? -18.570 -1.698 12.077 1.00 90.88 109 ALA A O 1
ATOM 900 N N . VAL A 1 110 ? -17.789 0.295 12.795 1.00 93.81 110 VAL A N 1
ATOM 901 C CA . VAL A 1 110 ? -16.824 -0.245 13.764 1.00 93.81 110 VAL A CA 1
ATOM 902 C C . VAL A 1 110 ? -17.522 -0.823 14.992 1.00 93.81 110 VAL A C 1
ATOM 904 O O . VAL A 1 110 ? -17.192 -1.929 15.405 1.00 93.81 110 VAL A O 1
ATOM 907 N N . ILE A 1 111 ? -18.536 -0.147 15.534 1.00 91.88 111 ILE A N 1
ATOM 908 C CA . ILE A 1 111 ? -19.323 -0.668 16.663 1.00 91.88 111 ILE A CA 1
ATOM 909 C C . ILE A 1 111 ? -20.021 -1.975 16.268 1.00 91.88 111 ILE A C 1
ATOM 911 O O . ILE A 1 111 ? -19.995 -2.943 17.022 1.00 91.88 111 ILE A O 1
ATOM 915 N N . ARG A 1 112 ? -20.581 -2.056 15.053 1.00 90.25 112 ARG A N 1
ATOM 916 C CA . ARG A 1 112 ? -21.149 -3.309 14.536 1.00 90.25 112 ARG A CA 1
ATOM 917 C C . ARG A 1 112 ? -20.098 -4.415 14.460 1.00 90.25 112 ARG A C 1
ATOM 919 O O . ARG A 1 112 ? -20.411 -5.549 14.802 1.00 90.25 112 ARG A O 1
ATOM 926 N N . ALA A 1 113 ? -18.871 -4.092 14.045 1.00 90.94 113 ALA A N 1
ATOM 927 C CA . ALA A 1 113 ? -17.773 -5.054 13.973 1.00 90.94 113 ALA A CA 1
ATOM 928 C C . ALA A 1 113 ? -17.428 -5.674 15.347 1.00 90.94 113 ALA A C 1
ATOM 930 O O . ALA A 1 113 ? -17.065 -6.845 15.402 1.00 90.94 113 ALA A O 1
ATOM 931 N N . MET A 1 114 ? -17.619 -4.941 16.452 1.00 90.00 114 MET A N 1
ATOM 932 C CA . MET A 1 114 ? -17.449 -5.471 17.817 1.00 90.00 114 MET A CA 1
ATOM 933 C C . MET A 1 114 ? -18.515 -6.500 18.212 1.00 90.00 114 MET A C 1
ATOM 935 O O . MET A 1 114 ? -18.283 -7.319 19.096 1.00 90.00 114 MET A O 1
ATOM 939 N N . GLY A 1 115 ? -19.689 -6.454 17.580 1.00 86.12 115 GLY A N 1
ATOM 940 C CA . GLY A 1 115 ? -20.802 -7.353 17.881 1.00 86.12 115 GLY A CA 1
ATOM 941 C C . GLY A 1 115 ? -20.717 -8.725 17.210 1.00 86.12 115 GLY A C 1
ATOM 942 O O . GLY A 1 115 ? -21.565 -9.565 17.487 1.00 86.12 115 GLY A O 1
ATOM 943 N N . TYR A 1 116 ? -19.745 -8.967 16.324 1.00 85.88 116 TYR A N 1
ATOM 944 C CA . TYR A 1 116 ? -19.588 -10.273 15.673 1.00 85.88 116 TYR A CA 1
ATOM 945 C C . TYR A 1 116 ? -18.907 -11.286 16.593 1.00 85.88 116 TYR A C 1
ATOM 947 O O . TYR A 1 116 ? -18.072 -10.928 17.415 1.00 85.88 116 TYR A O 1
ATOM 955 N N . ASP A 1 117 ? -19.182 -12.575 16.403 1.00 84.25 117 ASP A N 1
ATOM 956 C CA . ASP A 1 117 ? -18.523 -13.660 17.149 1.00 84.25 117 ASP A CA 1
ATOM 957 C C . ASP A 1 117 ? -17.062 -13.908 16.728 1.00 84.25 117 ASP A C 1
ATOM 959 O O . ASP A 1 117 ? -16.359 -14.701 17.346 1.00 84.25 117 ASP A O 1
ATOM 963 N N . ASP A 1 118 ? -16.583 -13.187 15.717 1.00 87.12 118 ASP A N 1
ATOM 964 C CA . ASP A 1 118 ? -15.219 -13.266 15.206 1.00 87.12 118 ASP A CA 1
ATOM 965 C C . ASP A 1 118 ? -14.247 -12.409 16.037 1.00 87.12 118 ASP A C 1
ATOM 967 O O . ASP A 1 118 ? -14.366 -11.181 16.115 1.00 87.12 118 ASP A O 1
ATOM 971 N N . GLU A 1 119 ? -13.270 -13.068 16.659 1.00 90.38 119 GLU A N 1
ATOM 972 C CA . GLU A 1 119 ? -12.304 -12.440 17.565 1.00 90.38 119 GLU A CA 1
ATOM 973 C C . GLU A 1 119 ? -11.368 -11.453 16.843 1.00 90.38 119 GLU A C 1
ATOM 975 O O . GLU A 1 119 ? -11.035 -10.393 17.377 1.00 90.38 119 GLU A O 1
ATOM 980 N N . ASP A 1 120 ? -10.993 -11.741 15.595 1.00 91.56 120 ASP A N 1
ATOM 981 C CA . ASP A 1 120 ? -10.125 -10.882 14.787 1.00 91.56 120 ASP A CA 1
ATOM 982 C C . ASP A 1 120 ? -10.820 -9.562 14.413 1.00 91.56 120 ASP A C 1
ATOM 984 O O . ASP A 1 120 ? -10.203 -8.489 14.468 1.00 91.56 120 ASP A O 1
ATOM 988 N N . LEU A 1 121 ? -12.109 -9.616 14.063 1.00 90.81 121 LEU A N 1
ATOM 989 C CA . LEU A 1 121 ? -12.941 -8.438 13.806 1.00 90.81 121 LEU A CA 1
ATOM 990 C C . LEU A 1 121 ? -13.179 -7.623 15.075 1.00 90.81 121 LEU A C 1
ATOM 992 O O . LEU A 1 121 ? -13.012 -6.399 15.037 1.00 90.81 121 LEU A O 1
ATOM 996 N N . LYS A 1 122 ? -13.498 -8.282 16.195 1.00 92.75 122 LYS A N 1
ATOM 997 C CA . LYS A 1 122 ? -13.635 -7.641 17.511 1.00 92.75 122 LYS A CA 1
ATOM 998 C C . LYS A 1 122 ? -12.371 -6.881 17.893 1.00 92.75 122 LYS A C 1
ATOM 1000 O O . LYS A 1 122 ? -12.421 -5.675 18.140 1.00 92.75 122 LYS A O 1
ATOM 1005 N N . ASN A 1 123 ? -11.223 -7.552 17.836 1.00 94.44 123 ASN A N 1
ATOM 1006 C CA . ASN A 1 123 ? -9.928 -6.957 18.147 1.00 94.44 123 ASN A CA 1
ATOM 1007 C C . ASN A 1 123 ? -9.603 -5.783 17.215 1.00 94.44 123 ASN A C 1
ATOM 1009 O O . ASN A 1 123 ? -9.178 -4.718 17.667 1.00 94.44 123 ASN A O 1
ATOM 1013 N N . ALA A 1 124 ? -9.848 -5.930 15.909 1.00 95.69 124 ALA A N 1
ATOM 1014 C CA . ALA A 1 124 ? -9.645 -4.850 14.948 1.00 95.69 124 ALA A CA 1
ATOM 1015 C C . ALA A 1 124 ? -10.537 -3.631 15.227 1.00 95.69 124 ALA A C 1
ATOM 1017 O O . ALA A 1 124 ? -10.083 -2.491 15.072 1.00 95.69 124 ALA A O 1
ATOM 1018 N N . ALA A 1 125 ? -11.784 -3.854 15.636 1.00 95.50 125 ALA A N 1
ATOM 1019 C CA . ALA A 1 125 ? -12.723 -2.797 15.972 1.00 95.50 125 ALA A CA 1
ATOM 1020 C C . ALA A 1 125 ? -12.321 -2.065 17.261 1.00 95.50 125 ALA A C 1
ATOM 1022 O O . ALA A 1 125 ? -12.227 -0.837 17.263 1.00 95.50 125 ALA A O 1
ATOM 1023 N N . VAL A 1 126 ? -11.968 -2.799 18.319 1.00 95.19 126 VAL A N 1
ATOM 1024 C CA . VAL A 1 126 ? -11.479 -2.227 19.585 1.00 95.19 126 VAL A CA 1
ATOM 1025 C C . VAL A 1 126 ? -10.214 -1.391 19.362 1.00 95.19 126 VAL A C 1
AT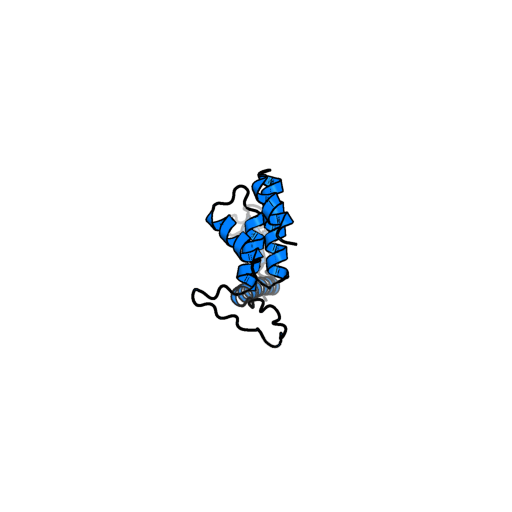OM 1027 O O . VAL A 1 126 ? -10.131 -0.250 19.822 1.00 95.19 126 VAL A O 1
ATOM 1030 N N . GLU A 1 127 ? -9.241 -1.899 18.603 1.00 96.06 127 GLU A N 1
ATOM 1031 C CA . GLU A 1 127 ? -8.020 -1.152 18.270 1.00 96.06 127 GLU A CA 1
ATOM 1032 C C . GLU A 1 127 ? -8.307 0.112 17.449 1.00 96.06 127 GLU A C 1
ATOM 1034 O O . GLU A 1 127 ? -7.667 1.152 17.633 1.00 96.06 127 GLU A O 1
ATOM 1039 N N . THR A 1 128 ? -9.300 0.054 16.564 1.00 96.56 128 THR A N 1
ATOM 1040 C CA . THR A 1 128 ? -9.760 1.211 15.790 1.00 96.56 128 THR A CA 1
ATOM 1041 C C . THR A 1 128 ? -10.337 2.292 16.704 1.00 96.56 128 THR A C 1
ATOM 1043 O O . THR A 1 128 ? -9.912 3.448 16.631 1.00 96.56 128 THR A O 1
ATOM 1046 N N . ILE A 1 129 ? -11.199 1.914 17.649 1.00 95.19 129 ILE A N 1
ATOM 1047 C CA . ILE A 1 129 ? -11.771 2.837 18.636 1.00 95.19 129 ILE A CA 1
ATOM 1048 C C . ILE A 1 129 ? -10.686 3.421 19.554 1.00 95.19 129 ILE A C 1
ATOM 1050 O O . ILE A 1 129 ? -10.688 4.626 19.818 1.00 95.19 129 ILE A O 1
ATOM 1054 N N . LYS A 1 130 ? -9.697 2.625 19.987 1.00 94.88 130 LYS A N 1
ATOM 1055 C CA . LYS A 1 130 ? -8.546 3.124 20.767 1.00 94.88 130 LYS A CA 1
ATOM 1056 C C . LYS A 1 130 ? -7.768 4.205 20.016 1.00 94.88 130 LYS A C 1
ATOM 1058 O O . LYS A 1 130 ? -7.382 5.215 20.616 1.00 94.88 130 LYS A O 1
ATOM 1063 N N . LYS A 1 131 ? -7.546 4.036 18.707 1.00 95.62 131 LYS A N 1
ATOM 1064 C CA . LYS A 1 131 ? -6.889 5.055 17.868 1.00 95.62 131 LYS A CA 1
ATOM 1065 C C . LYS A 1 131 ? -7.718 6.335 17.790 1.00 95.62 131 LYS A C 1
ATOM 1067 O O . LYS A 1 131 ? -7.167 7.420 17.995 1.00 95.62 131 LYS A O 1
ATOM 1072 N N . TRP A 1 132 ? -9.028 6.225 17.578 1.00 95.12 132 TRP A N 1
ATOM 1073 C CA . TRP A 1 132 ? -9.925 7.382 17.561 1.00 95.12 132 TRP A CA 1
ATOM 1074 C C . TRP A 1 132 ? -9.978 8.106 18.901 1.00 95.12 132 TRP A C 1
ATOM 1076 O O . TRP A 1 132 ? -9.888 9.334 18.924 1.00 95.12 132 TRP A O 1
ATOM 1086 N N . TYR A 1 133 ? -10.017 7.385 20.022 1.00 94.06 133 TYR A N 1
ATOM 1087 C CA . TYR A 1 133 ? -9.894 7.986 21.350 1.00 94.06 133 TYR A CA 1
ATOM 1088 C C . TYR A 1 133 ? -8.566 8.728 21.507 1.00 94.06 133 TYR A C 1
ATOM 1090 O O . TYR A 1 133 ? -8.535 9.867 21.972 1.00 94.06 133 TYR A O 1
ATOM 1098 N N . LYS A 1 134 ? -7.449 8.127 21.081 1.00 93.00 134 LYS A N 1
ATOM 1099 C CA . LYS A 1 134 ? -6.135 8.774 21.160 1.00 93.00 134 LYS A CA 1
ATOM 1100 C C . LYS A 1 134 ? -6.084 10.077 20.353 1.00 93.00 134 LYS A C 1
ATOM 1102 O O . LYS A 1 134 ? -5.472 11.029 20.839 1.00 93.00 134 LYS A O 1
ATOM 1107 N N . SER A 1 135 ? -6.723 10.102 19.181 1.00 91.38 135 SER A N 1
ATOM 1108 C CA . SER A 1 135 ? -6.801 11.252 18.267 1.00 91.38 135 SER A CA 1
ATOM 1109 C C . SER A 1 135 ? -7.725 12.361 18.782 1.00 91.38 135 SER A C 1
ATOM 1111 O O . SER A 1 135 ? -7.319 13.515 18.880 1.00 91.38 135 SER A O 1
ATOM 1113 N N . THR A 1 136 ? -8.959 12.008 19.141 1.00 91.12 136 THR A N 1
ATOM 1114 C CA . THR A 1 136 ? -10.035 12.967 19.451 1.00 91.12 136 THR A CA 1
ATOM 1115 C C . THR A 1 136 ? -10.140 13.307 20.935 1.00 91.12 136 THR A C 1
ATOM 1117 O O . THR A 1 136 ? -10.731 14.320 21.294 1.00 91.12 136 THR A O 1
ATOM 1120 N N . LYS A 1 137 ? -9.610 12.446 21.815 1.00 91.88 137 LYS A N 1
ATOM 1121 C CA . LYS A 1 137 ? -9.829 12.465 23.274 1.00 91.88 137 LYS A CA 1
ATOM 1122 C C . LYS A 1 137 ? -11.307 12.403 23.681 1.00 91.88 137 LYS A C 1
ATOM 1124 O O . LYS A 1 137 ? -11.646 12.722 24.820 1.00 91.88 137 LYS A O 1
ATOM 1129 N N . ASN A 1 138 ? -12.188 11.954 22.785 1.00 90.44 138 ASN A N 1
ATOM 1130 C CA . ASN A 1 138 ? -13.613 11.853 23.063 1.00 90.44 138 ASN A CA 1
ATOM 1131 C C . ASN A 1 138 ? -13.909 10.651 23.974 1.00 90.44 138 ASN A C 1
ATOM 1133 O O . ASN A 1 138 ? -13.732 9.497 23.583 1.00 90.44 138 ASN A O 1
ATOM 1137 N N . LYS A 1 139 ? -14.394 10.925 25.189 1.00 90.94 139 LYS A N 1
ATOM 1138 C CA . LYS A 1 139 ? -14.661 9.907 26.216 1.00 90.94 139 LYS A CA 1
ATOM 1139 C C . LYS A 1 139 ? -15.737 8.893 25.822 1.00 90.94 139 LYS A C 1
ATOM 1141 O O . LYS A 1 139 ? -15.739 7.811 26.397 1.00 90.94 139 LYS A O 1
ATOM 1146 N N . LYS A 1 140 ? -16.598 9.186 24.834 1.00 90.19 140 LYS A N 1
ATOM 1147 C CA . LYS A 1 140 ? -17.609 8.226 24.347 1.00 90.19 140 LYS A CA 1
ATOM 1148 C C . LYS A 1 140 ? -16.988 6.892 23.919 1.00 90.19 140 LYS A C 1
ATOM 1150 O O . LYS A 1 140 ? -17.595 5.845 24.085 1.00 90.19 140 LYS A O 1
ATOM 1155 N N . TYR A 1 141 ? -15.752 6.933 23.423 1.00 90.69 141 TYR A N 1
ATOM 1156 C CA . TYR A 1 141 ? -15.022 5.757 22.963 1.00 90.69 141 TYR A CA 1
ATOM 1157 C C . TYR A 1 141 ? -14.533 4.843 24.089 1.00 90.69 141 TYR A C 1
ATOM 1159 O O . TYR A 1 141 ? -14.349 3.656 23.847 1.00 90.69 141 TYR A O 1
ATOM 1167 N N . LEU A 1 142 ? -14.364 5.356 25.313 1.00 89.25 142 LEU A N 1
ATOM 1168 C CA . LEU A 1 142 ? -13.967 4.532 26.460 1.00 89.25 142 LEU A CA 1
ATOM 1169 C C . LEU A 1 142 ? -15.050 3.510 26.814 1.00 89.25 142 LEU A C 1
ATOM 1171 O O . LEU A 1 142 ? -14.730 2.353 27.044 1.00 89.25 142 LEU A O 1
ATOM 1175 N N . VAL A 1 143 ? -16.325 3.912 26.733 1.00 88.12 143 VAL A N 1
ATOM 1176 C CA . VAL A 1 143 ? -17.475 3.027 26.986 1.00 88.12 143 VAL A CA 1
ATOM 1177 C C . VAL A 1 143 ? -17.430 1.800 26.075 1.00 88.12 143 VAL A C 1
ATOM 1179 O O . VAL A 1 143 ? -17.631 0.681 26.532 1.00 88.12 143 VAL A O 1
ATOM 1182 N N . TYR A 1 144 ? -17.113 2.007 24.794 1.00 86.06 144 TYR A N 1
ATOM 1183 C CA . TYR A 1 144 ? -17.025 0.913 23.832 1.00 86.06 144 TYR A CA 1
ATOM 1184 C C . TYR A 1 144 ? -15.812 0.017 24.084 1.00 86.06 144 TYR A C 1
ATOM 1186 O O . TYR A 1 144 ? -15.951 -1.200 24.025 1.00 86.06 144 TYR A O 1
ATOM 1194 N N . ILE A 1 145 ? -14.650 0.593 24.409 1.00 85.38 145 ILE A N 1
ATOM 1195 C CA . ILE A 1 145 ? -13.434 -0.176 24.721 1.00 85.38 145 ILE A CA 1
ATOM 1196 C C . ILE A 1 145 ? -13.669 -1.096 25.924 1.00 85.38 145 ILE A C 1
ATOM 1198 O O . ILE A 1 145 ? -13.312 -2.267 25.855 1.00 85.38 145 ILE A O 1
ATOM 1202 N N . ASP A 1 146 ? -14.315 -0.592 26.976 1.00 80.75 146 ASP A N 1
ATOM 1203 C CA . ASP A 1 146 ? -14.591 -1.364 28.192 1.00 80.75 146 ASP A CA 1
ATOM 1204 C C . ASP A 1 146 ? -15.649 -2.458 27.956 1.00 80.75 146 ASP A C 1
ATOM 1206 O O . ASP A 1 146 ? -15.597 -3.511 28.581 1.00 80.75 146 ASP A O 1
ATOM 1210 N N . SER A 1 147 ? -16.588 -2.235 27.027 1.00 74.31 147 SER A N 1
ATOM 1211 C CA . SER A 1 147 ? -17.617 -3.217 26.643 1.00 74.31 147 SER A CA 1
ATOM 1212 C C . SER A 1 147 ? -17.160 -4.264 25.618 1.00 74.31 147 SER A C 1
ATOM 1214 O O . SER A 1 147 ? -17.884 -5.218 25.354 1.00 74.31 147 SER A O 1
ATOM 1216 N N . GLY A 1 148 ? -16.002 -4.053 24.984 1.00 59.75 148 GLY A N 1
ATOM 1217 C CA . GLY A 1 148 ? -15.461 -4.902 23.918 1.00 59.75 148 GLY A CA 1
ATOM 1218 C C . GLY A 1 148 ? -14.552 -6.031 24.400 1.00 59.75 148 GLY A C 1
ATOM 1219 O O . GLY A 1 148 ? -13.850 -6.612 23.571 1.00 59.75 148 GLY A O 1
ATOM 1220 N N . HIS A 1 149 ? -14.530 -6.278 25.711 1.00 51.75 149 HIS A N 1
ATOM 1221 C CA . HIS A 1 149 ? -13.752 -7.306 26.397 1.00 51.75 149 HIS A CA 1
ATOM 1222 C C . HIS A 1 149 ? -14.651 -8.408 26.956 1.00 51.75 149 HIS A C 1
ATOM 1224 O O . HIS A 1 149 ? -15.749 -8.079 27.457 1.00 51.75 149 HIS A O 1
#

Secondary structure (DSSP, 8-state):
----EEEEETTT--EE-TT-SS-TTT--S-EEEEE-----HHHHHHHHHHHHHHHHHHHT-----------S-------TT----HHHHHHHHHHHTT-SS--HHHHHHHHHHHTSS-HHHHHHHHHHHHHHHHHH--THHHHHHHHT-